Protein AF-A0A3N5DTJ9-F1 (afdb_monomer_lite)

Secondary structure (DSSP, 8-state):
-----------EEEEEESSPPTTS-EEEEETT-TT---TTSEEEEEEESSHHHHHHHHHHH-SSEEE-TTGGGTTS--S-SSHHHHHHHTT-

Foldseek 3Di:
DPPPPPPPLPFWWKKWFQDADPVRAIEIATPPDPVPPCPPGIDTQGTDSDPVVSQVSVCVVGVHYDYDPVRNCVVPDDPPPVVVVVVVVVVD

pLDDT: mean 71.1, std 14.92, range [41.0, 89.19]

Radius of gyration: 17.84 Å; chains: 1; bounding box: 42×49×44 Å

Sequence (92 aa):
MKIKKTKKANMSKFYVRVKPQHDGIYAVHKENCPFMDDLKKKIYLGEFISSHDAVLEAKRYFKHSDVCPFCNKEHLLPKYSLLQEWYRFSLS

Structure (mmCIF, N/CA/C/O backbone):
data_AF-A0A3N5DTJ9-F1
#
_entry.id   AF-A0A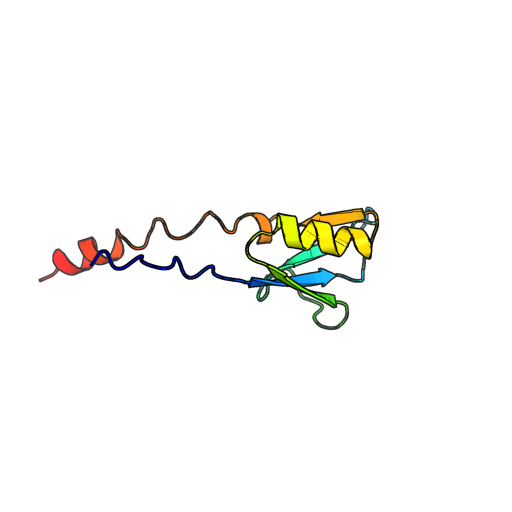3N5DTJ9-F1
#
loop_
_atom_site.group_PDB
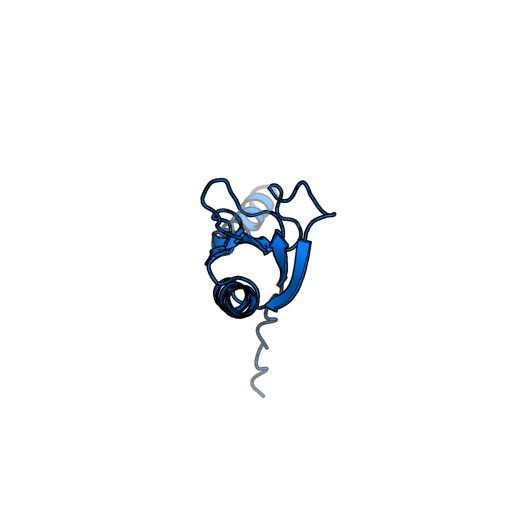_atom_site.id
_atom_site.type_symbol
_atom_site.label_atom_id
_atom_site.label_alt_id
_atom_site.label_comp_id
_atom_site.label_asym_id
_atom_site.label_entity_id
_atom_site.label_seq_id
_atom_site.pdbx_PDB_ins_code
_atom_site.Cartn_x
_atom_site.Cartn_y
_atom_site.Cartn_z
_atom_site.occupancy
_atom_site.B_iso_or_equiv
_atom_site.auth_seq_id
_atom_site.auth_comp_id
_atom_site.auth_asym_id
_atom_site.auth_atom_id
_atom_site.pdbx_PDB_model_num
ATOM 1 N N . MET A 1 1 ? -29.130 -0.020 28.676 1.00 41.00 1 MET A N 1
ATOM 2 C CA . MET A 1 1 ? -28.633 -0.659 27.433 1.00 41.00 1 MET A CA 1
ATOM 3 C C . MET A 1 1 ? -27.357 0.046 26.985 1.00 41.00 1 MET A C 1
ATOM 5 O O . MET A 1 1 ? -27.398 1.239 26.722 1.00 41.00 1 MET A O 1
ATOM 9 N N . LYS A 1 2 ? -26.206 -0.642 26.973 1.00 48.59 2 LYS A N 1
ATOM 10 C CA . LYS A 1 2 ? -24.932 -0.061 26.515 1.00 48.59 2 LYS A CA 1
ATOM 11 C C . LYS A 1 2 ? -24.937 -0.042 24.986 1.00 48.59 2 LYS A C 1
ATOM 13 O O . LYS A 1 2 ? -24.812 -1.093 24.365 1.00 48.59 2 LYS A O 1
ATOM 18 N N . ILE A 1 3 ? -25.117 1.135 24.393 1.00 49.88 3 ILE A N 1
ATOM 19 C CA . ILE A 1 3 ? -25.018 1.337 22.945 1.00 49.88 3 ILE A CA 1
ATOM 20 C C . ILE A 1 3 ? -23.558 1.055 22.571 1.00 49.88 3 ILE A C 1
ATOM 22 O O . ILE A 1 3 ? -22.670 1.867 22.836 1.00 49.88 3 ILE A O 1
ATOM 26 N N . LYS A 1 4 ? -23.277 -0.141 22.040 1.00 48.03 4 LYS A N 1
ATOM 27 C CA . LYS A 1 4 ? -21.961 -0.479 21.495 1.00 48.03 4 LYS A CA 1
ATOM 28 C C . LYS A 1 4 ? -21.767 0.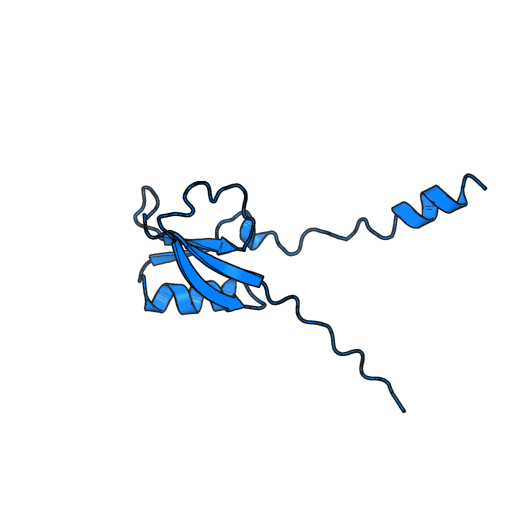429 20.286 1.00 48.03 4 LYS A C 1
ATOM 30 O O . LYS A 1 4 ? -22.340 0.169 19.236 1.00 48.03 4 LYS A O 1
ATOM 35 N N . LYS A 1 5 ? -21.011 1.521 20.446 1.00 46.69 5 LYS A N 1
ATOM 36 C CA . LYS A 1 5 ? -20.539 2.333 19.321 1.00 46.69 5 LYS A CA 1
ATOM 37 C C . LYS A 1 5 ? -19.760 1.392 18.405 1.00 46.69 5 LYS A C 1
ATOM 39 O O . LYS A 1 5 ? -18.611 1.061 18.691 1.00 46.69 5 LYS A O 1
ATOM 44 N N . THR A 1 6 ? -20.395 0.896 17.351 1.00 50.53 6 THR A N 1
ATOM 45 C CA . THR A 1 6 ? -19.716 0.159 16.293 1.00 50.53 6 THR A CA 1
ATOM 46 C C . THR A 1 6 ? -18.754 1.150 15.661 1.00 50.53 6 THR A C 1
ATOM 48 O O . THR A 1 6 ? -19.185 2.081 14.980 1.00 50.53 6 THR A O 1
ATOM 51 N N . LYS A 1 7 ? -17.456 1.021 15.967 1.00 52.22 7 LYS A N 1
ATOM 52 C CA . LYS A 1 7 ? -16.398 1.738 15.253 1.00 52.22 7 LYS A CA 1
ATOM 53 C C . LYS A 1 7 ? -16.632 1.461 13.774 1.00 52.22 7 LYS A C 1
ATOM 55 O O . LYS A 1 7 ? -16.461 0.328 13.336 1.00 52.22 7 LYS A O 1
ATOM 60 N N . LYS A 1 8 ? -17.086 2.472 13.036 1.00 48.91 8 LYS A N 1
ATOM 61 C CA . LYS A 1 8 ? -17.191 2.417 11.584 1.00 48.91 8 LYS A CA 1
ATOM 62 C C . LYS A 1 8 ? -15.767 2.199 11.083 1.00 48.91 8 LYS A C 1
ATOM 64 O O . LYS A 1 8 ? -14.940 3.102 11.169 1.00 48.91 8 LYS A O 1
ATOM 69 N N . ALA A 1 9 ? -15.447 0.966 10.710 1.00 56.75 9 ALA A N 1
ATOM 70 C CA . ALA A 1 9 ? -14.173 0.667 10.089 1.00 56.75 9 ALA A CA 1
ATOM 71 C C . ALA A 1 9 ? -14.171 1.409 8.750 1.00 56.75 9 ALA A C 1
ATOM 73 O O . ALA A 1 9 ? -15.025 1.146 7.906 1.00 56.75 9 ALA A O 1
ATOM 74 N N . ASN A 1 10 ? -13.285 2.393 8.590 1.00 64.25 10 ASN A N 1
ATOM 75 C CA . ASN A 1 10 ? -13.089 3.062 7.308 1.00 64.25 10 ASN A CA 1
ATOM 76 C C . ASN A 1 10 ? -12.374 2.077 6.381 1.00 64.25 10 ASN A C 1
ATOM 78 O O . ASN A 1 10 ? -11.148 2.056 6.299 1.00 64.25 10 ASN A O 1
ATOM 82 N N . MET A 1 11 ? -13.157 1.203 5.754 1.00 73.00 11 MET A N 1
ATOM 83 C CA . MET A 1 11 ? -12.690 0.357 4.670 1.00 73.00 11 MET A CA 1
ATOM 84 C C . MET A 1 11 ? -12.292 1.266 3.513 1.00 73.00 11 MET A C 1
ATOM 86 O O . MET A 1 11 ? -13.091 2.085 3.068 1.00 73.00 11 MET A O 1
ATOM 90 N N . SER A 1 12 ? -11.041 1.150 3.087 1.00 81.88 12 SER A N 1
ATOM 91 C CA . SER A 1 12 ? -10.495 1.910 1.967 1.00 81.88 12 SER A CA 1
ATOM 92 C C . SER A 1 12 ? -10.300 0.974 0.788 1.00 81.88 12 SER A C 1
ATOM 94 O O . SER A 1 12 ? -9.882 -0.173 0.963 1.00 81.88 12 SER A O 1
ATOM 96 N N . LYS A 1 13 ? -10.571 1.454 -0.423 1.00 86.12 13 LYS A N 1
ATOM 97 C CA . LYS A 1 13 ? -10.292 0.696 -1.649 1.00 86.12 13 LYS A CA 1
ATOM 98 C C . LYS A 1 13 ? -8.797 0.666 -1.923 1.00 86.12 13 LYS A C 1
ATOM 100 O O . LYS A 1 13 ? -8.143 1.710 -1.927 1.00 86.12 13 LYS A O 1
ATOM 105 N N . PHE A 1 14 ? -8.268 -0.517 -2.210 1.00 87.94 14 PHE A N 1
ATOM 106 C CA . PHE A 1 14 ? -6.866 -0.709 -2.562 1.00 87.94 14 PHE A CA 1
ATOM 107 C C . PHE A 1 14 ? -6.693 -1.155 -4.007 1.00 87.94 14 PHE A C 1
ATOM 109 O O . PHE A 1 14 ? -7.471 -1.935 -4.564 1.00 87.94 14 PHE A O 1
ATOM 116 N N . TYR A 1 15 ? -5.611 -0.668 -4.599 1.00 87.75 15 TYR A N 1
ATOM 117 C CA . TYR A 1 15 ? -5.231 -0.915 -5.976 1.00 87.75 15 TYR A CA 1
ATOM 118 C C . TYR A 1 15 ? -3.753 -1.279 -6.030 1.00 87.75 15 TYR A C 1
ATOM 120 O O . TYR A 1 15 ? -2.928 -0.634 -5.386 1.00 87.75 15 TYR A O 1
ATOM 128 N N . VAL A 1 16 ? -3.398 -2.272 -6.837 1.00 87.25 16 VAL A N 1
ATOM 129 C CA . VAL A 1 16 ? -2.000 -2.576 -7.158 1.00 87.25 16 VAL A CA 1
ATOM 130 C C . VAL A 1 16 ? -1.660 -2.024 -8.531 1.00 87.25 16 VAL A C 1
ATOM 132 O O . VAL A 1 16 ? -2.440 -2.147 -9.479 1.00 87.25 16 VAL A O 1
ATOM 135 N N . ARG A 1 17 ? -0.494 -1.393 -8.648 1.00 83.50 17 ARG A N 1
ATOM 136 C CA . ARG A 1 17 ? 0.043 -0.951 -9.936 1.00 83.50 17 ARG A CA 1
ATOM 137 C C . ARG A 1 17 ? 0.525 -2.168 -10.727 1.00 83.50 17 ARG A C 1
ATOM 139 O O . ARG A 1 17 ? 1.320 -2.935 -10.214 1.00 83.50 17 ARG A O 1
ATOM 146 N N . VAL A 1 18 ? 0.092 -2.318 -11.978 1.00 80.19 18 VAL A N 1
ATOM 147 C CA . VAL A 1 18 ? 0.485 -3.428 -12.876 1.00 80.19 18 VAL A CA 1
ATOM 148 C C . VAL A 1 18 ? 1.913 -3.267 -13.396 1.00 80.19 18 VAL A C 1
ATOM 150 O O . VAL A 1 18 ? 2.561 -4.240 -13.759 1.00 80.19 18 VAL A O 1
ATOM 153 N N . LYS A 1 19 ? 2.417 -2.032 -13.453 1.00 77.25 19 LYS A N 1
ATOM 154 C CA . LYS A 1 19 ? 3.825 -1.783 -13.753 1.00 77.25 19 LYS A CA 1
ATOM 155 C C . LYS A 1 19 ? 4.651 -1.880 -12.470 1.00 77.25 19 LYS A C 1
ATOM 157 O O . LYS A 1 19 ? 4.396 -1.077 -11.567 1.00 77.25 19 LYS A O 1
ATOM 162 N N . PRO A 1 20 ? 5.642 -2.779 -12.404 1.00 75.88 20 PRO A N 1
ATOM 163 C CA . PRO A 1 20 ? 6.580 -2.778 -11.297 1.00 75.88 20 PRO A CA 1
ATOM 164 C C . PRO A 1 20 ? 7.408 -1.483 -11.280 1.00 75.88 20 PRO A C 1
ATOM 166 O O . PRO A 1 20 ? 7.620 -0.844 -12.316 1.00 75.88 20 PRO A O 1
ATOM 169 N N . GLN A 1 21 ? 7.871 -1.099 -10.090 1.00 72.44 21 GLN A N 1
ATOM 170 C CA . GLN A 1 21 ? 8.924 -0.098 -9.901 1.00 72.44 21 GLN A CA 1
ATOM 171 C C . GLN A 1 21 ? 10.235 -0.595 -10.553 1.00 72.44 21 GLN A C 1
ATOM 173 O O . GLN A 1 21 ? 10.327 -1.754 -10.957 1.00 72.44 21 GLN A O 1
ATOM 178 N N . HIS A 1 22 ? 11.267 0.254 -10.621 1.00 63.12 22 HIS A N 1
ATOM 179 C CA . HIS A 1 22 ? 12.587 -0.104 -11.163 1.00 63.12 22 HIS A CA 1
ATOM 180 C C . HIS A 1 22 ? 13.162 -1.419 -10.595 1.00 63.12 22 HIS A C 1
ATOM 182 O O . HIS A 1 22 ? 13.815 -2.151 -11.329 1.00 63.12 22 HIS A O 1
ATOM 188 N N . ASP A 1 23 ? 12.839 -1.760 -9.346 1.00 72.94 23 ASP A N 1
ATOM 189 C CA . ASP A 1 23 ? 13.282 -2.985 -8.664 1.00 72.94 23 ASP A CA 1
ATOM 190 C C . ASP A 1 23 ? 12.389 -4.224 -8.886 1.00 72.94 23 ASP A C 1
ATOM 192 O O . ASP A 1 23 ? 12.582 -5.253 -8.243 1.00 72.94 23 ASP A O 1
ATOM 196 N N . GLY A 1 24 ? 11.367 -4.159 -9.748 1.00 78.69 24 GLY A N 1
ATOM 197 C CA . GLY A 1 24 ? 10.438 -5.284 -9.942 1.00 78.69 24 GLY A CA 1
ATOM 198 C C . GLY A 1 24 ? 9.320 -5.373 -8.891 1.00 78.69 24 GLY A C 1
ATOM 199 O O . GLY A 1 24 ? 8.539 -6.325 -8.902 1.00 78.69 24 GLY A O 1
ATOM 200 N N . ILE A 1 25 ? 9.223 -4.390 -7.990 1.00 80.62 25 ILE A N 1
ATOM 201 C CA . ILE A 1 25 ? 8.254 -4.365 -6.885 1.00 80.62 25 ILE A CA 1
ATOM 202 C C . ILE A 1 25 ? 6.927 -3.752 -7.343 1.00 80.62 25 ILE A C 1
ATOM 204 O O . ILE A 1 25 ? 6.889 -2.658 -7.911 1.00 80.62 25 ILE A O 1
ATOM 208 N N . TYR A 1 26 ? 5.824 -4.434 -7.047 1.00 86.06 26 TYR A N 1
ATOM 209 C CA . TYR A 1 26 ? 4.468 -3.975 -7.328 1.00 86.06 26 TYR A CA 1
ATOM 210 C C . TYR A 1 26 ? 3.939 -3.139 -6.157 1.00 86.06 26 TYR A C 1
ATOM 212 O O . TYR A 1 26 ? 3.673 -3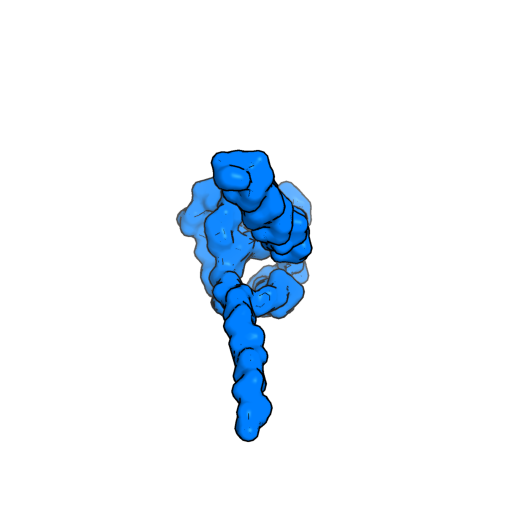.659 -5.074 1.00 86.06 26 TYR A O 1
ATOM 220 N N . ALA A 1 27 ? 3.782 -1.832 -6.373 1.00 85.06 27 ALA A N 1
ATOM 221 C CA . ALA A 1 27 ? 3.314 -0.913 -5.340 1.00 85.06 27 ALA A CA 1
ATOM 222 C C . ALA A 1 27 ? 1.786 -0.984 -5.156 1.00 85.06 27 ALA A C 1
ATOM 224 O O . ALA A 1 27 ? 1.016 -0.787 -6.105 1.00 85.06 27 ALA A O 1
ATOM 225 N N . VAL A 1 28 ? 1.352 -1.221 -3.917 1.00 87.62 28 VAL A N 1
ATOM 226 C CA . VAL A 1 28 ? -0.047 -1.171 -3.481 1.00 87.62 28 VAL A CA 1
ATOM 227 C C . VAL A 1 28 ? -0.373 0.233 -2.982 1.00 87.62 28 VAL A C 1
ATOM 229 O O . VAL A 1 28 ? 0.299 0.784 -2.107 1.00 87.62 28 VAL A O 1
ATOM 232 N N . HIS A 1 29 ? -1.432 0.810 -3.529 1.00 86.00 29 HIS A N 1
ATOM 233 C CA . HIS A 1 29 ? -1.911 2.152 -3.246 1.00 86.00 29 HIS A CA 1
ATOM 234 C C . HIS A 1 29 ? -3.367 2.115 -2.771 1.00 86.00 29 HIS A C 1
ATOM 236 O O . HIS A 1 29 ? -4.129 1.215 -3.119 1.00 86.00 29 HIS A O 1
ATOM 242 N N . LYS A 1 30 ? -3.765 3.122 -1.995 1.00 85.19 30 LYS A N 1
ATOM 243 C CA . LYS A 1 30 ? -5.166 3.366 -1.630 1.00 85.19 30 LYS A CA 1
ATOM 244 C C . LYS A 1 30 ? -5.866 4.261 -2.637 1.00 85.19 30 LYS A C 1
ATOM 246 O O . LYS A 1 30 ? -5.215 4.946 -3.431 1.00 85.19 30 LYS A O 1
ATOM 251 N N . GLU A 1 31 ? -7.195 4.263 -2.586 1.00 78.81 31 GLU A N 1
ATOM 252 C CA . GLU A 1 31 ? -8.002 5.251 -3.289 1.00 78.81 31 G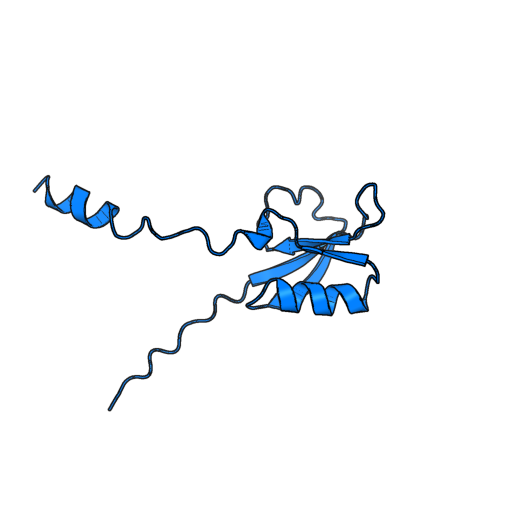LU A CA 1
ATOM 253 C C . GLU A 1 31 ? -7.526 6.669 -2.970 1.00 78.81 31 GLU A C 1
ATOM 255 O O . GLU A 1 31 ? -7.226 6.998 -1.825 1.00 78.81 31 GLU A O 1
ATOM 260 N N . ASN A 1 32 ? -7.411 7.491 -4.014 1.00 75.00 32 ASN A N 1
ATOM 261 C CA . ASN A 1 32 ? -6.938 8.877 -3.948 1.00 75.00 32 ASN A CA 1
ATOM 262 C C . ASN A 1 32 ? -5.467 9.072 -3.533 1.00 75.00 32 ASN A C 1
ATOM 264 O O . ASN A 1 32 ? -5.093 10.151 -3.077 1.00 75.00 32 ASN A O 1
ATOM 268 N N . CYS A 1 33 ? -4.595 8.075 -3.718 1.00 78.06 33 CYS A N 1
ATOM 269 C CA . CYS A 1 33 ? -3.157 8.305 -3.572 1.00 78.06 33 CYS A CA 1
ATOM 270 C C . CYS A 1 33 ? -2.640 9.267 -4.671 1.00 78.06 33 CYS A C 1
ATOM 272 O O . CYS A 1 33 ? -2.806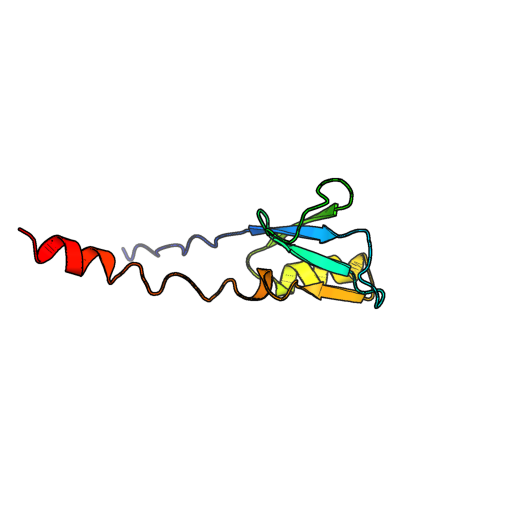 8.962 -5.852 1.00 78.06 33 CYS A O 1
ATOM 274 N N . PRO A 1 34 ? -1.960 10.380 -4.325 1.00 72.88 34 PRO A N 1
ATOM 275 C CA . PRO A 1 34 ? -1.474 11.362 -5.304 1.00 72.88 34 PRO A CA 1
ATOM 276 C C . PRO A 1 34 ? -0.325 10.834 -6.170 1.00 72.88 34 PRO A C 1
ATOM 278 O O . PRO A 1 34 ? -0.108 11.314 -7.268 1.00 72.88 34 PRO A O 1
ATOM 281 N N . PHE A 1 35 ? 0.389 9.805 -5.708 1.00 69.06 35 PHE A N 1
ATOM 282 C CA . PHE A 1 35 ? 1.475 9.159 -6.459 1.00 69.06 35 PHE A CA 1
ATOM 283 C C . PHE A 1 35 ? 0.968 8.141 -7.490 1.00 69.06 35 PHE A C 1
ATOM 285 O O . PHE A 1 35 ? 1.749 7.364 -8.048 1.00 69.06 35 PHE A O 1
ATOM 292 N N . MET A 1 36 ? -0.347 8.088 -7.691 1.00 69.50 36 MET A N 1
ATOM 293 C CA . MET A 1 36 ? -1.042 7.109 -8.513 1.00 69.50 36 MET A CA 1
ATOM 294 C C . MET A 1 36 ? -1.511 7.752 -9.827 1.00 69.50 36 MET A C 1
ATOM 296 O O . MET A 1 36 ? -2.692 7.717 -10.155 1.00 69.50 36 MET A O 1
ATOM 300 N N . ASP A 1 37 ? -0.569 8.335 -10.573 1.00 62.69 37 ASP A N 1
ATOM 301 C CA . ASP A 1 37 ? -0.813 9.046 -11.842 1.00 62.69 37 ASP A CA 1
ATOM 302 C C . ASP A 1 37 ? -1.444 8.161 -12.939 1.00 62.69 37 ASP A C 1
ATOM 304 O O . ASP A 1 37 ? -2.247 8.615 -13.750 1.00 62.69 37 ASP A O 1
ATOM 308 N N . ASP A 1 38 ? -1.157 6.856 -12.945 1.00 60.12 38 ASP A N 1
ATOM 309 C CA . ASP A 1 38 ? -1.610 5.944 -14.001 1.00 60.12 38 ASP A CA 1
ATOM 310 C C . ASP A 1 38 ? -2.839 5.120 -13.584 1.00 60.12 38 ASP A C 1
ATOM 312 O O . ASP A 1 38 ? -2.767 3.927 -13.269 1.00 60.12 38 ASP A O 1
ATOM 316 N N . LEU A 1 39 ? -4.020 5.740 -13.660 1.00 57.72 39 LEU A N 1
ATOM 317 C CA . LEU A 1 39 ? -5.308 5.060 -13.454 1.00 57.72 39 LEU A CA 1
ATOM 318 C C . LEU A 1 39 ? -5.548 3.885 -14.422 1.00 57.72 39 LEU A C 1
ATOM 320 O O . LEU A 1 39 ? -6.353 3.009 -14.114 1.00 57.72 39 LEU A O 1
ATOM 324 N N . LYS A 1 40 ? -4.859 3.845 -15.573 1.00 61.69 40 LYS A N 1
ATOM 325 C CA . LYS A 1 40 ? -5.051 2.830 -16.626 1.00 61.69 40 LYS A CA 1
ATOM 326 C C . LYS A 1 40 ? -4.311 1.509 -16.383 1.00 61.69 40 LYS A C 1
ATOM 328 O O . LYS A 1 40 ? -4.611 0.530 -17.055 1.00 61.69 40 LYS A O 1
ATOM 333 N N . LYS A 1 41 ? -3.345 1.456 -15.460 1.00 74.31 41 LYS A N 1
ATOM 334 C CA . LYS A 1 41 ? -2.506 0.263 -15.213 1.00 74.31 41 LYS A CA 1
ATOM 335 C C . LYS A 1 41 ? -2.592 -0.175 -13.759 1.00 74.31 41 LYS A C 1
ATOM 337 O O . LYS A 1 41 ? -1.568 -0.357 -13.101 1.00 74.31 41 LYS A O 1
ATOM 342 N N . LYS A 1 42 ? -3.816 -0.318 -13.253 1.00 81.69 42 LYS A N 1
ATOM 343 C CA . LYS A 1 42 ? -4.085 -0.769 -11.887 1.00 81.69 42 LYS A CA 1
ATOM 344 C C . LYS A 1 42 ? -5.033 -1.959 -11.872 1.00 81.69 42 LYS A C 1
ATOM 346 O O . LYS A 1 42 ? -5.961 -2.018 -12.673 1.00 81.69 42 LYS A O 1
ATOM 351 N N . ILE A 1 43 ? -4.812 -2.865 -10.931 1.00 85.62 43 ILE A N 1
ATOM 352 C CA . ILE A 1 43 ? -5.742 -3.943 -10.603 1.00 85.62 43 ILE A CA 1
ATOM 353 C C . ILE A 1 43 ? -6.377 -3.595 -9.266 1.00 85.62 43 ILE A C 1
ATOM 355 O O . ILE A 1 43 ? -5.698 -3.179 -8.326 1.00 85.62 43 ILE A O 1
ATOM 359 N N . TYR A 1 44 ? -7.695 -3.723 -9.206 1.00 88.50 44 TYR A N 1
ATOM 360 C CA . TYR A 1 44 ? -8.440 -3.565 -7.970 1.00 88.50 44 TYR A CA 1
ATOM 361 C C . TYR A 1 44 ? -8.282 -4.824 -7.116 1.00 88.50 44 TYR A C 1
ATOM 363 O O . TYR A 1 44 ? -8.562 -5.921 -7.592 1.00 88.50 44 TYR A O 1
ATOM 371 N N . LEU A 1 45 ? -7.811 -4.662 -5.878 1.00 86.50 45 LEU A N 1
ATOM 372 C CA . LEU A 1 45 ? -7.602 -5.778 -4.950 1.00 86.50 45 LEU A CA 1
ATOM 373 C C . LEU A 1 45 ? -8.821 -6.020 -4.058 1.00 86.50 45 LEU A C 1
ATOM 375 O O . LEU A 1 45 ? -9.070 -7.150 -3.655 1.00 86.50 45 LEU A O 1
ATOM 379 N N . GLY A 1 46 ? -9.555 -4.956 -3.732 1.00 88.00 46 GLY A N 1
ATOM 380 C CA . GLY A 1 46 ? -10.665 -4.998 -2.789 1.00 88.00 46 GLY A CA 1
ATOM 381 C C . GLY A 1 46 ? -10.674 -3.811 -1.833 1.00 88.00 46 GLY A C 1
ATOM 382 O O . GLY A 1 46 ? -9.862 -2.886 -1.930 1.00 88.00 46 GLY A O 1
ATOM 383 N N . GLU A 1 47 ? -11.611 -3.860 -0.895 1.00 86.81 47 GLU A N 1
ATOM 384 C CA . GLU A 1 47 ? -11.727 -2.914 0.209 1.00 86.81 47 GLU A CA 1
ATOM 385 C C . GLU A 1 47 ? -11.150 -3.544 1.471 1.00 86.81 47 GLU A C 1
ATOM 387 O O . GLU A 1 47 ? -11.624 -4.585 1.924 1.00 86.81 47 GLU A O 1
ATOM 392 N N . PHE A 1 48 ? -10.142 -2.900 2.053 1.00 84.88 48 PHE A N 1
ATOM 393 C CA . PHE A 1 48 ? -9.500 -3.385 3.270 1.00 84.88 48 PHE A CA 1
ATOM 394 C C . PHE A 1 48 ? -9.467 -2.293 4.331 1.00 84.88 48 PHE A C 1
ATOM 396 O O . PHE A 1 48 ? -9.517 -1.096 4.050 1.00 84.88 48 PHE A O 1
ATOM 403 N N . ILE A 1 49 ? -9.388 -2.722 5.584 1.00 78.94 49 ILE A N 1
ATOM 404 C CA . ILE A 1 49 ? -9.229 -1.820 6.729 1.00 78.94 49 ILE A CA 1
ATOM 405 C C . ILE A 1 49 ? -7.738 -1.544 6.947 1.00 78.94 49 ILE A C 1
ATOM 407 O O . ILE A 1 49 ? -7.342 -0.432 7.289 1.00 78.94 49 ILE A O 1
ATOM 411 N N . SER A 1 50 ? -6.904 -2.560 6.713 1.00 78.06 50 SER A N 1
ATOM 412 C CA . SER A 1 50 ? -5.458 -2.493 6.860 1.00 78.06 50 SER A CA 1
ATOM 413 C C . SER A 1 50 ? -4.768 -2.516 5.502 1.00 78.06 50 SER A C 1
ATOM 415 O O . SER A 1 50 ? -5.122 -3.291 4.614 1.00 78.06 50 SER A O 1
ATOM 417 N N . SER A 1 51 ? -3.718 -1.705 5.359 1.00 82.31 51 SER A N 1
ATOM 418 C CA . SER A 1 51 ? -2.788 -1.808 4.230 1.00 82.31 51 SER A CA 1
ATOM 419 C C . SER A 1 51 ? -2.080 -3.159 4.180 1.00 82.31 51 SER A C 1
ATOM 421 O O . SER A 1 51 ? -1.684 -3.594 3.103 1.00 82.31 51 SER A O 1
ATOM 423 N N . HIS A 1 52 ? -1.951 -3.836 5.322 1.00 82.75 52 HIS A N 1
ATOM 424 C CA . HIS A 1 52 ? -1.306 -5.140 5.404 1.00 82.75 52 HIS A CA 1
ATOM 425 C C . HIS A 1 52 ? -2.138 -6.237 4.728 1.00 82.75 52 HIS A C 1
ATOM 427 O O . HIS A 1 52 ? -1.593 -7.023 3.954 1.00 82.75 52 HIS A O 1
ATOM 433 N N . ASP A 1 53 ? -3.456 -6.234 4.948 1.00 86.12 53 ASP A N 1
ATOM 434 C CA . ASP A 1 53 ? -4.377 -7.191 4.320 1.00 86.12 53 ASP A CA 1
ATOM 435 C C . ASP A 1 53 ? -4.396 -7.005 2.799 1.00 86.12 53 ASP A C 1
ATOM 437 O O . ASP A 1 53 ? -4.316 -7.972 2.043 1.00 86.12 53 ASP A O 1
ATOM 441 N N . ALA A 1 54 ? -4.387 -5.747 2.345 1.00 87.06 54 ALA A N 1
ATOM 442 C CA . ALA A 1 54 ? -4.306 -5.421 0.926 1.00 87.06 54 ALA A CA 1
ATOM 443 C C . ALA A 1 54 ? -3.007 -5.927 0.278 1.00 87.06 54 ALA A C 1
ATOM 445 O O . ALA A 1 54 ? -3.033 -6.440 -0.838 1.00 87.06 54 ALA A O 1
ATOM 446 N N . VAL A 1 55 ? -1.865 -5.811 0.966 1.00 87.94 55 VAL A N 1
ATOM 447 C CA . VAL A 1 55 ? -0.586 -6.352 0.477 1.00 87.94 55 VAL A CA 1
ATOM 448 C C . VAL A 1 55 ? -0.611 -7.875 0.441 1.00 87.94 55 VAL A C 1
ATOM 450 O O . VAL A 1 55 ? -0.073 -8.461 -0.492 1.00 87.94 55 VAL A O 1
ATOM 453 N N . LEU A 1 56 ? -1.232 -8.531 1.418 1.00 88.56 56 LEU A N 1
ATOM 454 C CA . LEU A 1 56 ? -1.316 -9.988 1.448 1.00 88.56 56 LEU A CA 1
ATOM 455 C C . LEU A 1 56 ? -2.135 -10.533 0.269 1.00 88.56 56 LEU A C 1
ATOM 457 O O . LEU A 1 56 ? -1.716 -11.500 -0.365 1.00 88.56 56 LEU A O 1
ATOM 461 N N . GLU A 1 57 ? -3.241 -9.873 -0.077 1.00 89.19 57 GLU A N 1
ATOM 462 C CA . GLU A 1 57 ? -3.995 -10.184 -1.297 1.00 89.19 57 GLU A CA 1
ATOM 463 C C . GLU A 1 57 ? -3.195 -9.842 -2.561 1.00 89.19 57 GLU A C 1
ATOM 465 O O . GLU A 1 57 ? -3.134 -10.652 -3.485 1.00 89.19 57 GLU A O 1
ATOM 470 N N . ALA A 1 58 ? -2.483 -8.710 -2.594 1.00 88.25 58 ALA A N 1
ATOM 471 C CA . ALA A 1 58 ? -1.602 -8.370 -3.714 1.00 88.25 58 ALA A CA 1
ATOM 472 C C . ALA A 1 58 ? -0.506 -9.424 -3.945 1.00 88.25 58 ALA A C 1
ATOM 474 O O . ALA A 1 58 ? -0.219 -9.756 -5.097 1.00 88.25 58 ALA A O 1
ATOM 475 N N . LYS A 1 59 ? 0.036 -10.007 -2.866 1.00 89.19 59 LYS A N 1
ATOM 476 C CA . LYS A 1 59 ? 1.068 -11.055 -2.911 1.00 89.19 59 LYS A CA 1
ATOM 477 C C . LYS A 1 59 ? 0.594 -12.345 -3.575 1.00 89.19 59 LYS A C 1
ATOM 479 O O . LYS A 1 59 ? 1.421 -13.110 -4.068 1.00 89.19 59 LYS A O 1
ATOM 484 N N . ARG A 1 60 ? -0.721 -12.586 -3.618 1.00 87.69 60 ARG A N 1
ATOM 485 C CA . ARG A 1 60 ? -1.303 -13.721 -4.351 1.00 87.69 60 ARG A CA 1
ATOM 486 C C . ARG A 1 60 ? -1.225 -13.534 -5.863 1.00 87.69 60 ARG A C 1
ATOM 488 O O . ARG A 1 60 ? -1.080 -14.518 -6.578 1.00 87.69 60 ARG A O 1
ATOM 495 N N . TYR A 1 61 ? -1.290 -12.290 -6.338 1.00 84.62 61 TYR A N 1
ATOM 496 C CA . TYR A 1 61 ? -1.169 -11.955 -7.760 1.00 84.62 61 TYR A CA 1
ATOM 497 C C . TYR A 1 61 ? 0.286 -11.724 -8.174 1.00 84.62 61 TYR A C 1
ATOM 499 O O . TYR A 1 61 ? 0.719 -12.187 -9.226 1.00 84.62 61 TYR A O 1
ATOM 507 N N . PHE A 1 62 ? 1.052 -11.023 -7.337 1.00 83.19 62 PHE A N 1
ATOM 508 C CA . PHE A 1 62 ? 2.430 -10.641 -7.613 1.00 83.19 62 PHE A CA 1
ATOM 509 C C . PHE A 1 62 ? 3.323 -11.048 -6.448 1.00 83.19 62 PHE A C 1
ATOM 511 O O . PHE A 1 62 ? 3.198 -10.524 -5.350 1.00 83.19 62 PHE A O 1
ATOM 518 N N . LYS A 1 63 ? 4.286 -11.941 -6.694 1.00 82.56 63 LYS A N 1
ATOM 519 C CA . LYS A 1 63 ? 5.184 -12.470 -5.649 1.00 82.56 63 LYS A CA 1
ATOM 520 C C . LYS A 1 63 ? 5.950 -11.372 -4.888 1.00 82.56 63 LYS A C 1
ATOM 522 O O . LYS A 1 63 ? 6.291 -11.552 -3.722 1.00 82.56 63 LYS A O 1
ATOM 527 N N . HIS A 1 64 ? 6.183 -10.234 -5.544 1.00 83.69 64 HIS A N 1
ATOM 528 C CA . HIS A 1 64 ? 6.869 -9.064 -5.002 1.00 83.69 64 HIS A CA 1
ATOM 529 C C . HIS A 1 64 ? 5.930 -7.858 -4.984 1.00 83.69 64 HIS A C 1
ATOM 531 O O . HIS A 1 64 ? 5.903 -7.077 -5.931 1.00 83.69 64 HIS A O 1
ATOM 537 N N . SER A 1 65 ? 5.149 -7.699 -3.918 1.00 86.56 65 SER A N 1
ATOM 538 C CA . SER A 1 65 ? 4.286 -6.529 -3.740 1.00 86.56 65 SER A CA 1
ATOM 539 C C . SER A 1 65 ? 4.479 -5.888 -2.372 1.00 86.56 65 SER A C 1
ATOM 541 O O . SER A 1 65 ? 4.443 -6.589 -1.357 1.00 86.56 65 SER A O 1
ATOM 543 N N . ASP A 1 66 ? 4.597 -4.563 -2.364 1.00 84.94 66 ASP A N 1
ATOM 544 C CA . ASP A 1 66 ? 4.781 -3.741 -1.168 1.00 84.94 66 ASP A CA 1
ATOM 545 C C . ASP A 1 66 ? 3.828 -2.549 -1.161 1.00 84.94 66 ASP A C 1
ATOM 547 O O . ASP A 1 66 ? 3.380 -2.065 -2.201 1.00 84.94 66 ASP A O 1
ATOM 551 N N . VAL A 1 67 ? 3.501 -2.056 0.031 1.00 82.62 67 VAL A N 1
ATOM 552 C CA . VAL A 1 67 ? 2.653 -0.870 0.180 1.00 82.62 67 VAL A CA 1
ATOM 553 C C . VAL A 1 67 ? 3.435 0.400 -0.149 1.00 82.62 67 VAL A C 1
ATOM 555 O O . VAL A 1 67 ? 4.579 0.579 0.267 1.00 82.62 67 VAL A O 1
ATOM 558 N N . CYS A 1 68 ? 2.793 1.335 -0.849 1.00 81.50 68 CYS A N 1
ATOM 559 C CA . CYS A 1 68 ? 3.340 2.667 -1.055 1.00 81.50 68 CYS A CA 1
ATOM 560 C C . CYS A 1 68 ? 3.621 3.337 0.308 1.00 81.50 68 CYS A C 1
ATOM 562 O O . CYS A 1 68 ? 2.713 3.418 1.145 1.00 81.50 68 CYS A O 1
ATOM 564 N N . PRO A 1 69 ? 4.826 3.890 0.540 1.00 76.50 69 PRO A N 1
ATOM 565 C CA . PRO A 1 69 ? 5.190 4.502 1.820 1.00 76.50 69 PRO A CA 1
ATOM 566 C C . PRO A 1 69 ? 4.292 5.686 2.192 1.00 76.50 69 PRO A C 1
ATOM 568 O O . PRO A 1 69 ? 4.175 6.024 3.366 1.00 76.50 69 PRO A O 1
ATOM 571 N N . PHE A 1 70 ? 3.628 6.308 1.214 1.00 74.25 70 PHE A N 1
ATOM 572 C CA . PHE A 1 70 ? 2.640 7.355 1.457 1.00 74.25 70 PHE A CA 1
ATOM 573 C C . PHE A 1 70 ? 1.293 6.787 1.931 1.00 74.25 70 PHE A C 1
ATOM 575 O O . PHE A 1 70 ? 0.718 7.295 2.887 1.00 74.25 70 PHE A O 1
ATOM 582 N N . CYS A 1 71 ? 0.822 5.688 1.332 1.00 74.94 71 CYS A N 1
ATOM 583 C CA . CYS A 1 71 ? -0.408 5.000 1.752 1.00 74.94 71 CYS A CA 1
ATOM 584 C C . CYS A 1 71 ? -0.254 4.254 3.083 1.00 74.94 71 CYS A C 1
ATOM 586 O O . CYS A 1 71 ? -1.244 3.999 3.765 1.00 74.94 71 CYS A O 1
ATOM 588 N N . ASN A 1 72 ? 0.978 3.921 3.474 1.00 70.75 72 ASN A N 1
ATOM 589 C CA . ASN A 1 72 ? 1.259 3.338 4.783 1.00 70.75 72 ASN A CA 1
ATOM 590 C C . ASN A 1 72 ? 1.181 4.368 5.930 1.00 70.75 72 ASN A C 1
ATOM 592 O O . ASN A 1 72 ? 1.053 3.991 7.090 1.00 70.75 72 ASN A O 1
ATOM 596 N N . LYS A 1 73 ? 1.217 5.676 5.629 1.00 64.75 73 LYS A N 1
ATOM 597 C CA . LYS A 1 73 ? 1.139 6.756 6.633 1.00 64.75 73 LYS A CA 1
ATOM 598 C C . LYS A 1 73 ? -0.285 7.064 7.108 1.00 64.75 73 LYS A C 1
ATOM 600 O O . LYS A 1 73 ? -0.491 8.066 7.790 1.00 64.75 73 LYS A O 1
ATOM 605 N N . GLU A 1 74 ? -1.267 6.214 6.810 1.00 54.84 74 GLU A N 1
ATOM 606 C CA . GLU A 1 74 ? -2.683 6.492 7.098 1.00 54.84 74 GLU A CA 1
ATOM 607 C C . GLU A 1 74 ? -3.048 6.611 8.587 1.00 54.84 74 GLU A C 1
ATOM 609 O O . GLU A 1 74 ? -4.166 6.974 8.934 1.00 54.84 74 GLU A O 1
ATOM 614 N N . HIS A 1 75 ? -2.105 6.393 9.499 1.00 50.56 75 HIS A N 1
ATOM 615 C CA . HIS A 1 75 ? -2.321 6.656 10.919 1.00 50.56 75 HIS A CA 1
ATOM 616 C C . HIS A 1 75 ? -1.968 8.078 11.377 1.00 50.56 75 HIS A C 1
ATOM 618 O O . HIS A 1 75 ? -2.118 8.363 12.565 1.00 50.56 75 HIS A O 1
ATOM 624 N N . LEU A 1 76 ? -1.514 8.982 10.498 1.00 47.03 76 LEU A N 1
ATOM 625 C CA . LEU A 1 76 ? -0.967 10.264 10.958 1.00 47.03 76 LEU A CA 1
ATOM 626 C C . LEU A 1 76 ? -1.895 11.480 10.958 1.00 47.03 76 LEU A C 1
ATOM 628 O O . LEU A 1 76 ? -1.473 12.481 11.523 1.00 47.03 76 LEU A O 1
ATOM 632 N N . LEU A 1 77 ? -3.147 11.436 10.485 1.00 44.84 77 LEU A N 1
ATOM 633 C CA . LEU A 1 77 ? -4.106 12.526 10.754 1.00 44.84 77 LEU A CA 1
ATOM 634 C C . LEU A 1 77 ? -5.537 11.971 10.920 1.00 44.84 77 LEU A C 1
ATOM 636 O O . LEU A 1 77 ? -5.975 11.213 10.061 1.00 44.84 77 LEU A O 1
ATOM 640 N N . PRO A 1 78 ? -6.261 12.309 12.014 1.00 45.94 78 PRO A N 1
ATOM 641 C CA . PRO A 1 78 ? -6.293 13.649 12.591 1.00 45.94 78 PRO A CA 1
ATOM 642 C C . PRO A 1 78 ? -6.065 13.656 14.115 1.00 45.94 78 PRO A C 1
ATOM 644 O O . PRO A 1 78 ? -6.984 13.425 14.895 1.00 45.94 78 PRO A O 1
ATOM 647 N N . LYS A 1 79 ? -4.869 14.040 14.575 1.00 47.34 79 LYS A N 1
ATOM 648 C CA . LYS A 1 79 ? -4.715 14.602 15.936 1.00 47.34 79 LYS A CA 1
ATOM 649 C C . LYS A 1 79 ? -4.849 16.132 15.965 1.00 47.34 79 LYS A C 1
ATOM 651 O O . LYS A 1 79 ? -4.504 16.753 16.957 1.00 47.34 79 LYS A O 1
ATOM 656 N N . TYR A 1 80 ? -5.375 16.740 14.900 1.00 50.47 80 TYR A N 1
ATOM 657 C CA . TYR A 1 80 ? -5.589 18.192 14.809 1.00 50.47 80 TYR A CA 1
ATOM 658 C C . TYR A 1 80 ? -7.065 18.597 14.667 1.00 50.47 80 TYR A C 1
ATOM 660 O O . TYR A 1 80 ? -7.360 19.733 14.321 1.00 50.47 80 TYR A O 1
ATOM 668 N N . SER A 1 81 ? -8.008 17.702 14.983 1.00 51.06 81 SER A N 1
ATOM 669 C CA . SER A 1 81 ? -9.435 18.063 15.063 1.00 51.06 81 SER A CA 1
ATOM 670 C C . SER A 1 81 ? -9.833 18.688 16.408 1.00 51.06 81 SER A C 1
ATOM 672 O O . SER A 1 81 ? -10.828 19.396 16.443 1.00 51.06 81 SER A O 1
ATOM 674 N N . LEU A 1 82 ? -9.058 18.508 17.487 1.00 52.69 82 LEU A N 1
ATOM 675 C CA . LEU A 1 82 ? -9.387 19.084 18.805 1.00 52.69 82 LEU A CA 1
ATOM 676 C C . LEU A 1 82 ? -8.818 20.496 19.036 1.00 52.69 82 LEU A C 1
ATOM 678 O O . LEU A 1 82 ? -9.161 21.138 20.022 1.00 52.69 82 LEU A O 1
ATOM 682 N N . LEU A 1 83 ? -7.966 21.003 18.136 1.00 50.25 83 LEU A N 1
ATOM 683 C CA . LEU A 1 83 ? -7.417 22.366 18.225 1.00 50.25 83 LEU A CA 1
ATOM 684 C C . LEU A 1 83 ? -8.224 23.402 17.427 1.00 50.25 83 LEU A C 1
ATOM 686 O O . LEU A 1 83 ? -8.083 24.595 17.677 1.00 50.25 83 LEU A O 1
ATOM 690 N N . GLN A 1 84 ? -9.101 22.979 16.509 1.00 52.66 84 GLN A N 1
ATOM 691 C CA . GLN A 1 84 ? -9.970 23.912 15.777 1.00 52.66 84 GLN A CA 1
ATOM 692 C C . GLN A 1 84 ? -11.171 24.390 16.609 1.00 52.66 84 GLN A C 1
ATOM 694 O O . GLN A 1 84 ? -11.682 25.480 16.364 1.00 52.66 84 GLN A O 1
ATOM 699 N N . GLU A 1 85 ? -11.597 23.628 17.621 1.00 54.78 85 GLU A N 1
ATOM 700 C CA . GLU A 1 85 ? -12.710 24.021 18.498 1.00 54.78 85 GLU A CA 1
ATOM 701 C C . GLU A 1 85 ? -12.279 25.039 19.571 1.00 54.78 85 GLU A C 1
ATOM 703 O O . GLU A 1 85 ? -13.022 25.979 19.845 1.00 54.78 85 GLU A O 1
ATOM 708 N N . TRP A 1 86 ? -11.049 24.944 20.097 1.00 59.09 86 TRP A N 1
ATOM 709 C CA . TRP A 1 86 ? -10.501 25.925 21.052 1.00 59.09 86 TRP A CA 1
ATOM 710 C C . TRP A 1 86 ? -10.320 27.324 20.439 1.00 59.09 86 TRP A C 1
ATOM 712 O O . TRP A 1 86 ? -10.637 28.323 21.080 1.00 59.09 86 TRP A O 1
ATOM 722 N N . TYR A 1 87 ? -9.872 27.417 19.183 1.00 54.72 87 TYR A N 1
ATOM 723 C CA . TYR A 1 87 ? -9.669 28.708 18.507 1.00 54.72 87 TYR A CA 1
ATOM 724 C C . TYR A 1 87 ? -10.989 29.432 18.181 1.00 54.72 87 TYR A C 1
ATOM 726 O O . TYR A 1 87 ? -11.030 30.656 18.101 1.00 54.72 87 TYR A O 1
ATOM 734 N N . ARG A 1 88 ? -12.093 28.689 18.039 1.00 56.56 88 ARG A N 1
ATOM 735 C CA . ARG A 1 88 ? -13.425 29.245 17.754 1.00 56.56 88 ARG A CA 1
ATOM 736 C C . ARG A 1 88 ? -14.131 29.790 19.002 1.00 56.56 88 ARG A C 1
ATOM 738 O O . ARG A 1 88 ? -14.999 30.641 18.865 1.00 56.56 88 ARG A O 1
ATOM 745 N N . PHE A 1 89 ? -13.756 29.320 20.195 1.00 57.69 89 PHE A N 1
ATOM 746 C CA . PHE A 1 89 ? -14.337 29.756 21.472 1.00 57.69 89 PHE A CA 1
ATOM 747 C C . PHE A 1 89 ? -13.640 30.995 22.064 1.00 57.69 89 PHE A C 1
ATOM 749 O O . PHE A 1 89 ? -14.226 31.705 22.865 1.00 57.69 89 PHE A O 1
ATOM 756 N N . SER A 1 90 ? -12.402 31.289 21.649 1.00 58.69 90 SER A N 1
ATOM 757 C CA . SER A 1 90 ? -11.625 32.456 22.109 1.00 58.69 90 SER A CA 1
ATOM 758 C C . SER A 1 90 ? -11.974 33.775 21.392 1.00 58.69 90 SER A C 1
ATOM 760 O O . SER A 1 90 ? -11.417 34.814 21.742 1.00 58.69 90 SER A O 1
ATOM 762 N N . LEU A 1 91 ? -12.846 33.744 20.382 1.00 58.31 91 LEU A N 1
ATOM 763 C CA . LEU A 1 91 ? -13.254 34.904 19.576 1.00 58.31 91 LEU A CA 1
ATOM 764 C C . LEU A 1 91 ? -14.764 35.204 19.697 1.00 58.31 91 LEU A C 1
ATOM 766 O O . LEU A 1 91 ? -15.331 35.855 18.821 1.00 58.31 91 LEU A O 1
ATOM 770 N N . SER A 1 92 ? -15.427 34.712 20.751 1.00 49.53 92 SER A N 1
ATOM 771 C CA . SER A 1 92 ? -16.795 35.095 21.146 1.00 49.53 92 SER A CA 1
ATOM 772 C C . SER A 1 92 ? -16.800 35.722 22.529 1.00 49.53 92 SER A C 1
ATOM 774 O O . SER A 1 92 ? -16.005 35.259 23.375 1.00 49.53 92 SER A O 1
#